Protein AF-T0NCQ8-F1 (afdb_monomer_lite)

Secondary structure (DSSP, 8-state):
-----HHHHTT--TTEEEEEEETTEEEEEEEEEEEETTTTEEEEEEEEEEEEEETTEEE--SS-EE-

Structure (mmCIF, N/CA/C/O backbone):
data_AF-T0NCQ8-F1
#
_entry.id   AF-T0NCQ8-F1
#
loop_
_atom_site.group_PDB
_atom_site.id
_atom_site.type_symbol
_atom_site.label_atom_id
_atom_site.label_alt_id
_atom_site.label_comp_id
_atom_site.label_asym_id
_atom_site.label_entity_id
_atom_site.label_seq_id
_atom_site.pdbx_PDB_ins_code
_atom_site.Cartn_x
_atom_site.Ca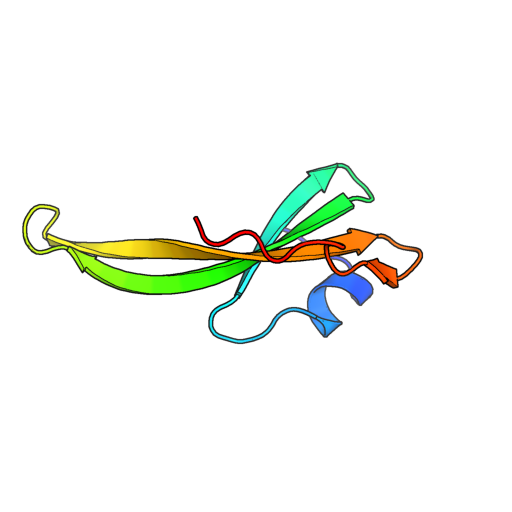rtn_y
_atom_site.Cartn_z
_atom_site.occupancy
_atom_site.B_iso_or_equiv
_atom_site.auth_seq_id
_atom_site.auth_comp_id
_atom_site.auth_asym_id
_atom_site.auth_atom_id
_atom_site.pdbx_PDB_model_num
ATOM 1 N N . MET A 1 1 ? -9.984 12.334 -8.296 1.00 46.22 1 MET A N 1
ATOM 2 C CA . MET A 1 1 ? -9.502 10.935 -8.373 1.00 46.22 1 MET A CA 1
ATOM 3 C C . MET A 1 1 ? -8.010 10.986 -8.640 1.00 46.22 1 MET A C 1
ATOM 5 O O . MET A 1 1 ? -7.619 11.696 -9.554 1.00 46.22 1 MET A O 1
ATOM 9 N N . ALA A 1 2 ? -7.174 10.352 -7.814 1.00 54.94 2 ALA A N 1
ATOM 10 C CA . ALA A 1 2 ? -5.739 10.300 -8.092 1.00 54.94 2 ALA A CA 1
ATOM 11 C C . ALA A 1 2 ? -5.544 9.524 -9.401 1.00 54.94 2 ALA A C 1
ATOM 13 O O . ALA A 1 2 ? -5.867 8.338 -9.459 1.00 54.94 2 ALA A O 1
ATOM 14 N N . ASN A 1 3 ? -5.121 10.224 -10.453 1.00 72.50 3 ASN A N 1
ATOM 15 C CA . ASN A 1 3 ? -4.900 9.647 -11.772 1.00 72.50 3 ASN A CA 1
ATOM 16 C C . ASN A 1 3 ? -3.624 8.803 -11.685 1.00 72.50 3 ASN A C 1
ATOM 18 O O . ASN A 1 3 ? -2.514 9.323 -11.784 1.00 72.50 3 ASN A O 1
ATOM 22 N N . TYR A 1 4 ? -3.780 7.525 -11.347 1.00 77.44 4 TYR A N 1
ATOM 23 C CA . TYR A 1 4 ? -2.661 6.597 -11.348 1.00 77.44 4 TYR A CA 1
ATOM 24 C C . TYR A 1 4 ? -2.304 6.273 -12.802 1.00 77.44 4 TYR A C 1
ATOM 26 O O . TYR A 1 4 ? -3.213 6.028 -13.593 1.00 77.44 4 TYR A O 1
ATOM 34 N N . PRO A 1 5 ? -1.012 6.234 -13.155 1.00 84.44 5 PRO A N 1
ATOM 35 C CA . PRO A 1 5 ? -0.588 5.755 -14.462 1.00 84.44 5 PRO A CA 1
ATOM 36 C C . PRO A 1 5 ? -1.052 4.314 -14.719 1.00 84.44 5 PRO A C 1
ATOM 38 O O . PRO A 1 5 ? -1.132 3.510 -13.785 1.00 84.44 5 PRO A O 1
ATOM 41 N N . ASP A 1 6 ? -1.266 3.946 -15.983 1.00 84.56 6 ASP A N 1
ATOM 42 C CA . ASP A 1 6 ? -1.659 2.585 -16.384 1.00 84.56 6 ASP A CA 1
ATOM 43 C C . ASP A 1 6 ? -0.745 1.498 -15.813 1.00 84.56 6 ASP A C 1
ATOM 45 O O . ASP A 1 6 ? -1.208 0.456 -15.344 1.00 84.56 6 ASP A O 1
ATOM 49 N N . TRP A 1 7 ? 0.565 1.752 -15.790 1.00 85.00 7 TRP A N 1
ATOM 50 C CA . TRP A 1 7 ? 1.539 0.817 -15.233 1.00 85.00 7 TRP A CA 1
ATOM 51 C C . TRP A 1 7 ? 1.333 0.577 -13.734 1.00 85.00 7 TRP A C 1
ATOM 53 O O . TRP A 1 7 ? 1.566 -0.534 -13.279 1.00 85.00 7 TRP A O 1
ATOM 63 N N . VAL A 1 8 ? 0.815 1.549 -12.979 1.00 85.88 8 VAL A N 1
ATOM 64 C CA . VAL A 1 8 ? 0.426 1.372 -11.571 1.00 85.88 8 VAL A CA 1
ATOM 65 C C . VAL A 1 8 ? -0.888 0.601 -11.459 1.00 85.88 8 VAL A C 1
ATOM 67 O O . VAL A 1 8 ? -1.033 -0.284 -10.611 1.00 85.88 8 VAL A O 1
ATOM 70 N N . MET A 1 9 ? -1.853 0.928 -12.319 1.00 85.75 9 MET A N 1
ATOM 71 C CA . MET A 1 9 ? -3.189 0.335 -12.293 1.00 85.75 9 MET A CA 1
ATOM 72 C C . MET A 1 9 ? -3.160 -1.170 -12.594 1.00 85.75 9 MET A C 1
ATOM 74 O O . MET A 1 9 ? -3.921 -1.916 -11.981 1.00 85.75 9 MET A O 1
ATOM 78 N N . LYS A 1 10 ? -2.218 -1.629 -13.431 1.00 86.81 10 LYS A N 1
ATOM 79 C CA . LYS A 1 10 ? -1.972 -3.058 -13.709 1.00 86.81 10 LYS A CA 1
ATOM 80 C C . LYS A 1 10 ? -1.660 -3.889 -12.459 1.00 86.81 10 LYS A C 1
ATOM 82 O O . LYS A 1 10 ? -2.057 -5.050 -12.386 1.00 86.81 10 LYS A O 1
ATOM 87 N N . TYR A 1 11 ? -0.974 -3.314 -11.470 1.00 83.69 11 TYR A N 1
ATOM 88 C CA . TYR A 1 11 ? -0.616 -4.022 -10.233 1.00 83.69 11 TYR A CA 1
ATOM 89 C C . TYR A 1 11 ? -1.663 -3.875 -9.126 1.00 83.69 11 TYR A C 1
ATOM 91 O O . TYR A 1 11 ? -1.639 -4.628 -8.151 1.00 83.69 11 TYR A O 1
ATOM 99 N N . LYS A 1 12 ? -2.603 -2.933 -9.263 1.00 83.38 12 LYS A N 1
ATOM 100 C CA . LYS A 1 12 ? -3.631 -2.675 -8.256 1.00 83.38 12 LYS A CA 1
ATOM 101 C C . LYS A 1 12 ? -4.607 -3.853 -8.178 1.00 83.38 12 LYS A C 1
ATOM 103 O O . LYS A 1 12 ? -5.441 -4.050 -9.057 1.00 83.38 12 LYS A O 1
ATOM 108 N N . LYS A 1 13 ? -4.545 -4.606 -7.078 1.00 84.69 13 LYS A N 1
ATOM 109 C CA . LYS A 1 13 ? -5.452 -5.730 -6.787 1.00 84.69 13 LYS A CA 1
ATOM 110 C C . LYS A 1 13 ? -6.328 -5.443 -5.568 1.00 84.69 13 LYS A C 1
ATOM 112 O O . LYS A 1 13 ? -6.010 -4.596 -4.730 1.00 84.69 13 LYS A O 1
ATOM 117 N N . LYS A 1 14 ? -7.450 -6.157 -5.444 1.00 84.31 14 LYS A N 1
ATOM 118 C CA . LYS A 1 14 ? -8.303 -6.094 -4.246 1.00 84.31 14 LYS A CA 1
ATOM 119 C C . LYS A 1 14 ? -7.479 -6.478 -3.006 1.00 84.31 14 LYS A C 1
ATOM 121 O O . LYS A 1 14 ? -6.744 -7.456 -3.046 1.00 84.31 14 LYS A O 1
ATOM 126 N N . GLY A 1 15 ? -7.601 -5.704 -1.924 1.00 86.94 15 GLY A N 1
ATOM 127 C CA . GLY A 1 15 ? -6.799 -5.902 -0.706 1.00 86.94 15 GLY A CA 1
ATOM 128 C C . GLY A 1 15 ? -5.366 -5.366 -0.804 1.00 86.94 15 GLY A C 1
ATOM 129 O O . GLY A 1 15 ? -4.506 -5.753 -0.019 1.00 86.94 15 GLY A O 1
ATOM 130 N N . THR A 1 16 ? -5.092 -4.485 -1.772 1.00 90.75 16 THR A N 1
ATOM 131 C CA . THR A 1 16 ? -3.829 -3.745 -1.842 1.00 90.75 16 THR A CA 1
ATOM 132 C C . THR A 1 16 ? -4.079 -2.244 -1.796 1.00 90.75 16 THR A C 1
ATOM 134 O O . THR A 1 16 ? -5.071 -1.740 -2.330 1.00 90.75 16 THR A O 1
ATOM 137 N N . LEU A 1 17 ? -3.176 -1.529 -1.138 1.00 90.25 17 LEU A N 1
ATOM 138 C CA . LEU A 1 17 ? -3.138 -0.080 -1.086 1.00 90.25 17 LEU A CA 1
ATOM 139 C C . LEU A 1 17 ? -1.917 0.392 -1.859 1.00 90.25 17 LEU A C 1
ATOM 141 O O . LEU A 1 17 ? -0.784 0.070 -1.507 1.00 90.25 17 LEU A O 1
ATOM 145 N N . VAL A 1 18 ? -2.164 1.192 -2.890 1.00 89.62 18 VAL A N 1
ATOM 146 C CA . VAL A 1 18 ? -1.113 1.859 -3.649 1.00 89.62 18 VAL A CA 1
ATOM 147 C C . VAL A 1 18 ? -0.986 3.293 -3.154 1.00 89.62 18 VAL A C 1
ATOM 149 O O . VAL A 1 18 ? -1.884 4.119 -3.340 1.00 89.62 18 VAL A O 1
ATOM 152 N N . GLN A 1 19 ? 0.146 3.600 -2.537 1.00 88.50 19 GLN A N 1
ATOM 153 C CA . GLN A 1 19 ? 0.460 4.921 -2.018 1.00 88.50 19 GLN A CA 1
ATOM 154 C C . GLN A 1 19 ? 1.538 5.580 -2.880 1.00 88.50 19 GLN A C 1
ATOM 156 O O . GLN A 1 19 ? 2.648 5.065 -2.998 1.00 88.50 19 GLN A O 1
ATOM 161 N N . ARG A 1 20 ? 1.231 6.743 -3.463 1.00 89.50 20 ARG A N 1
ATOM 162 C CA . ARG A 1 20 ? 2.222 7.546 -4.190 1.00 89.50 20 ARG A CA 1
ATOM 163 C C . ARG A 1 20 ? 3.239 8.108 -3.197 1.00 89.50 20 ARG A C 1
ATOM 165 O O . ARG A 1 20 ? 2.853 8.785 -2.246 1.00 89.50 20 ARG A O 1
ATOM 172 N N . LYS A 1 21 ? 4.522 7.806 -3.401 1.00 87.94 21 LYS A N 1
ATOM 173 C CA . LYS A 1 21 ? 5.632 8.346 -2.600 1.00 87.94 21 LYS A CA 1
ATOM 174 C C . LYS A 1 21 ? 6.387 9.449 -3.331 1.00 87.94 21 LYS A C 1
ATOM 176 O O . LYS A 1 21 ? 6.807 10.402 -2.685 1.00 87.94 21 LYS A O 1
ATOM 181 N N . ARG A 1 22 ? 6.569 9.318 -4.646 1.00 83.88 22 ARG A N 1
ATOM 182 C CA . ARG A 1 22 ? 7.141 10.342 -5.539 1.00 83.88 22 ARG A CA 1
ATOM 183 C C . ARG A 1 22 ? 6.371 10.348 -6.857 1.00 83.88 22 ARG A C 1
ATOM 185 O O . ARG A 1 22 ? 5.415 9.590 -7.001 1.00 83.88 22 ARG A O 1
ATOM 192 N N . ASP A 1 23 ? 6.769 11.200 -7.794 1.00 81.75 23 ASP A N 1
ATOM 193 C CA . ASP A 1 23 ? 6.177 11.235 -9.134 1.00 81.75 23 ASP A CA 1
ATOM 194 C C . ASP A 1 23 ? 6.239 9.856 -9.815 1.00 81.75 23 ASP A C 1
ATOM 196 O O . ASP A 1 23 ? 5.205 9.280 -10.156 1.00 81.75 23 ASP A O 1
ATOM 200 N N . ASP A 1 24 ? 7.431 9.258 -9.791 1.00 86.31 24 ASP A N 1
ATOM 201 C CA . ASP A 1 24 ? 7.756 7.969 -10.414 1.00 86.31 24 ASP A CA 1
ATOM 202 C C . ASP A 1 24 ? 7.822 6.787 -9.436 1.00 86.31 24 ASP A C 1
ATOM 204 O O . ASP A 1 24 ? 8.334 5.720 -9.772 1.00 86.31 24 ASP A O 1
ATOM 208 N N . LEU A 1 25 ? 7.379 6.957 -8.187 1.00 87.62 25 LEU A N 1
ATOM 209 C CA . LEU A 1 25 ? 7.527 5.925 -7.159 1.00 87.62 25 LEU A CA 1
ATOM 210 C C . LEU A 1 25 ? 6.240 5.730 -6.373 1.00 87.62 25 LEU A C 1
ATOM 212 O O . LEU A 1 25 ? 5.805 6.609 -5.622 1.00 87.62 25 LEU A O 1
ATOM 216 N N . TYR A 1 26 ? 5.693 4.525 -6.468 1.00 90.38 26 TYR A N 1
ATOM 217 C CA . TYR A 1 26 ? 4.502 4.102 -5.746 1.00 90.38 26 TYR A CA 1
ATOM 218 C C . TYR A 1 26 ? 4.846 2.928 -4.851 1.00 90.38 26 TYR A C 1
ATOM 220 O O . TYR A 1 26 ? 5.565 2.026 -5.252 1.00 90.38 26 TYR A O 1
ATOM 228 N N . TYR A 1 27 ? 4.338 2.924 -3.629 1.00 90.38 27 TYR A N 1
ATOM 229 C CA . TYR A 1 27 ? 4.482 1.813 -2.701 1.00 90.38 27 TYR A CA 1
ATOM 230 C C . TYR A 1 27 ? 3.189 1.024 -2.659 1.00 90.38 27 TYR A C 1
ATOM 232 O O . TYR A 1 27 ? 2.107 1.599 -2.539 1.00 90.38 27 TYR A O 1
ATOM 240 N N . MET A 1 28 ? 3.314 -0.291 -2.761 1.00 90.50 28 MET A N 1
ATOM 241 C CA . MET A 1 28 ? 2.206 -1.217 -2.679 1.00 90.50 28 MET A CA 1
ATOM 242 C C . MET A 1 28 ? 2.257 -1.935 -1.340 1.00 90.50 28 MET A C 1
ATOM 244 O O . MET A 1 28 ? 3.264 -2.540 -0.968 1.00 90.50 28 MET A O 1
ATOM 248 N N . TYR A 1 29 ? 1.144 -1.867 -0.628 1.00 90.19 29 TYR A N 1
ATOM 249 C CA . TYR A 1 29 ? 0.946 -2.550 0.636 1.00 90.19 29 TYR A CA 1
ATOM 250 C C . TYR A 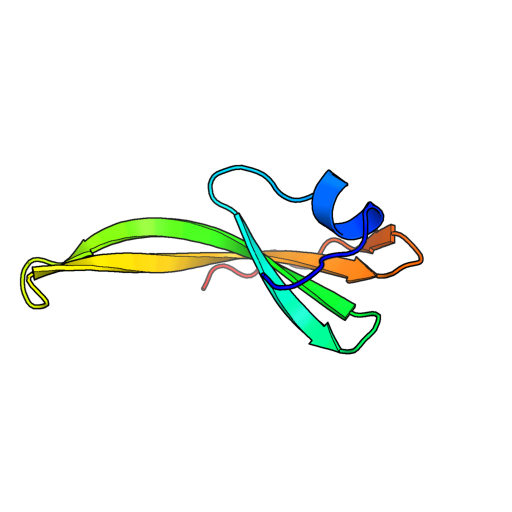1 29 ? -0.221 -3.513 0.520 1.00 90.19 29 TYR A C 1
ATOM 252 O O . TYR A 1 29 ? -1.193 -3.228 -0.180 1.00 90.19 29 TYR A O 1
ATOM 260 N N . ARG A 1 30 ? -0.156 -4.626 1.237 1.00 91.00 30 ARG A N 1
ATOM 261 C CA . ARG A 1 30 ? -1.322 -5.445 1.526 1.00 91.00 30 ARG A CA 1
ATOM 262 C C . ARG A 1 30 ? -2.112 -4.772 2.637 1.00 91.00 30 ARG A C 1
ATOM 264 O O . ARG A 1 30 ? -1.537 -4.354 3.641 1.00 91.00 30 ARG A O 1
ATOM 271 N N . VAL A 1 31 ? -3.410 -4.635 2.415 1.00 92.25 31 VAL A N 1
ATOM 272 C CA . VAL A 1 31 ? -4.327 -4.048 3.383 1.00 92.25 31 VAL A CA 1
ATOM 273 C C . VAL A 1 31 ? -5.578 -4.894 3.503 1.00 92.25 31 VAL A C 1
ATOM 275 O O . VAL A 1 31 ? -6.087 -5.432 2.514 1.00 92.25 31 VAL A O 1
ATOM 278 N N . HIS A 1 32 ? -6.134 -4.931 4.701 1.00 91.19 32 HIS A N 1
ATOM 279 C CA . HIS A 1 32 ? -7.464 -5.461 4.940 1.00 91.19 32 HIS A CA 1
ATOM 280 C C . HIS A 1 32 ? -8.305 -4.440 5.702 1.00 91.19 32 HIS A C 1
ATOM 282 O O . HIS A 1 32 ? -7.799 -3.512 6.333 1.00 91.19 32 HIS A O 1
ATOM 288 N N . SER A 1 33 ? -9.622 -4.569 5.588 1.00 89.88 33 SER A N 1
ATOM 289 C CA . SER A 1 33 ? -10.551 -3.714 6.313 1.00 89.88 33 SER A CA 1
ATOM 290 C C . SER A 1 33 ? -11.131 -4.491 7.481 1.00 89.88 33 SER A C 1
ATOM 292 O O . SER A 1 33 ? -11.705 -5.560 7.278 1.00 89.88 33 SER A O 1
ATOM 294 N N . ILE A 1 34 ? -10.989 -3.947 8.687 1.00 92.69 34 ILE A N 1
ATOM 295 C CA . ILE A 1 34 ? -11.638 -4.471 9.890 1.00 92.69 34 ILE A CA 1
ATOM 296 C C . ILE A 1 34 ? -12.680 -3.480 10.385 1.00 92.69 34 ILE A C 1
ATOM 298 O O . ILE A 1 34 ? -12.491 -2.264 10.315 1.00 92.69 34 ILE A O 1
ATOM 302 N N . TRP A 1 35 ? -13.788 -3.988 10.917 1.00 93.69 35 TRP A N 1
ATOM 303 C CA . TRP A 1 35 ? -14.756 -3.143 11.603 1.00 93.69 35 TRP A CA 1
ATOM 304 C C . TRP A 1 35 ? -14.204 -2.738 12.971 1.00 93.69 35 TRP A C 1
ATOM 306 O O . TRP A 1 35 ? -14.086 -3.570 13.872 1.00 93.69 35 TRP A O 1
ATOM 316 N N . ASN A 1 36 ? -13.872 -1.458 13.142 1.00 92.56 36 ASN A N 1
ATOM 317 C CA . ASN A 1 36 ? -13.469 -0.937 14.439 1.00 92.56 36 ASN A CA 1
ATOM 318 C C . ASN A 1 36 ? -14.731 -0.552 15.228 1.00 92.56 36 ASN A C 1
ATOM 320 O O . ASN A 1 36 ? -15.407 0.426 14.896 1.00 92.56 36 ASN A O 1
ATOM 324 N N . LYS A 1 37 ? -15.041 -1.332 16.272 1.00 93.00 37 LYS A N 1
ATOM 325 C CA . LYS A 1 37 ? -16.217 -1.123 17.133 1.00 93.00 37 LYS A CA 1
ATOM 326 C C . LYS A 1 37 ? -16.142 0.178 17.936 1.00 93.00 37 LYS A C 1
ATOM 328 O O . LYS A 1 37 ? -17.170 0.822 18.113 1.00 93.00 37 LYS A O 1
ATOM 333 N N . GLU A 1 38 ? -14.949 0.587 18.365 1.00 93.50 38 GLU A N 1
ATOM 334 C CA . GLU A 1 38 ? -14.740 1.810 19.154 1.00 93.50 38 GLU A CA 1
ATOM 335 C C . GLU A 1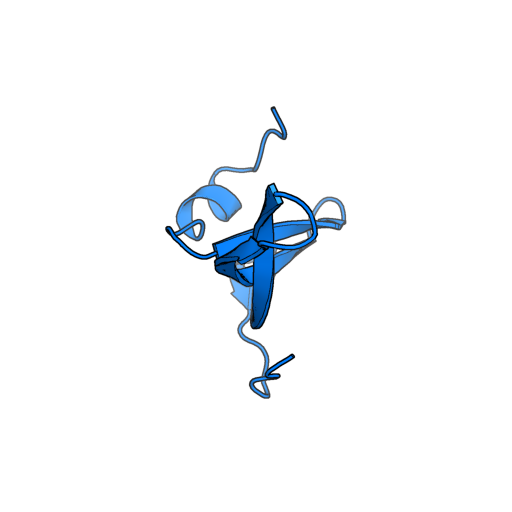 38 ? -14.987 3.060 18.308 1.00 93.50 38 GLU A C 1
ATOM 337 O O . GLU A 1 38 ? -15.735 3.956 18.689 1.00 93.50 38 GLU A O 1
ATOM 342 N N . LYS A 1 39 ? -14.416 3.086 17.101 1.00 90.62 39 LYS A N 1
ATOM 343 C CA . LYS A 1 39 ? -14.575 4.189 16.144 1.00 90.62 39 LYS A CA 1
ATOM 344 C C . LYS A 1 39 ? -15.867 4.092 15.326 1.00 90.62 39 LYS A C 1
ATOM 346 O O . LYS A 1 39 ? -16.107 4.963 14.493 1.00 90.62 39 LYS A O 1
ATOM 351 N N . LYS A 1 40 ? -16.654 3.022 15.519 1.00 93.56 40 LYS A N 1
ATOM 352 C CA . LYS A 1 40 ? -17.888 2.683 14.781 1.00 93.56 40 LYS A CA 1
ATOM 353 C C . LYS A 1 40 ? -17.749 2.829 13.260 1.00 93.56 40 LYS A C 1
ATOM 355 O O . LYS A 1 40 ? -18.653 3.319 12.587 1.00 93.56 40 LYS A O 1
ATOM 360 N N . ARG A 1 41 ? -16.596 2.439 12.713 1.00 91.81 41 ARG A N 1
ATOM 361 C CA . ARG A 1 41 ? -16.308 2.544 11.276 1.00 91.81 41 ARG A CA 1
ATOM 362 C C . ARG A 1 41 ? -15.338 1.468 10.815 1.00 91.81 41 ARG A C 1
ATOM 364 O O . ARG A 1 41 ? -14.543 0.952 11.601 1.00 91.81 41 ARG A O 1
ATOM 371 N N . ALA A 1 42 ? -15.353 1.190 9.516 1.00 91.38 42 ALA A N 1
ATOM 372 C CA . ALA A 1 42 ? -14.325 0.383 8.879 1.00 91.38 42 ALA A CA 1
ATOM 373 C C . ALA A 1 42 ? -12.959 1.084 9.001 1.00 91.38 42 ALA A C 1
ATOM 375 O O . ALA A 1 42 ? -12.807 2.248 8.621 1.00 91.38 42 ALA A O 1
ATOM 376 N N . GLN A 1 43 ? -11.969 0.386 9.551 1.00 92.25 43 GLN A N 1
ATOM 377 C CA . GLN A 1 43 ? -10.583 0.833 9.615 1.00 92.25 43 GLN A CA 1
ATOM 378 C C . GLN A 1 43 ? -9.762 0.009 8.625 1.00 92.25 43 GLN A C 1
ATOM 380 O O . GLN A 1 43 ? -9.842 -1.219 8.605 1.00 92.25 43 GLN A O 1
ATOM 385 N N . LEU A 1 44 ? -8.991 0.697 7.785 1.00 90.75 44 LEU A N 1
ATOM 386 C CA . LEU A 1 44 ? -8.016 0.060 6.912 1.00 90.75 44 LEU A CA 1
ATOM 387 C C . LEU A 1 44 ? -6.759 -0.247 7.730 1.00 90.75 44 LEU A C 1
ATOM 389 O O . LEU A 1 44 ? -6.201 0.659 8.351 1.00 90.75 44 LEU A O 1
ATOM 393 N N . ILE A 1 45 ? -6.346 -1.507 7.737 1.00 90.75 45 ILE A N 1
ATOM 394 C CA . ILE A 1 45 ? -5.127 -1.984 8.389 1.00 90.75 45 ILE A CA 1
ATOM 395 C C . ILE A 1 45 ? -4.120 -2.346 7.307 1.00 90.75 45 ILE A C 1
ATOM 397 O O . ILE A 1 45 ? -4.491 -2.925 6.288 1.00 90.75 45 ILE A O 1
ATOM 401 N N . THR A 1 46 ? -2.865 -1.971 7.529 1.00 90.56 46 THR A N 1
ATOM 402 C CA . THR A 1 46 ? -1.740 -2.263 6.640 1.00 90.56 46 THR A CA 1
ATOM 403 C C . THR A 1 46 ? -0.973 -3.451 7.195 1.00 90.56 46 THR A C 1
ATOM 405 O O . THR A 1 46 ? -0.420 -3.333 8.280 1.00 90.56 46 THR A O 1
ATOM 408 N N . ASP A 1 47 ? -0.946 -4.565 6.463 1.00 87.31 47 ASP A N 1
ATOM 409 C CA . ASP A 1 47 ? -0.322 -5.820 6.912 1.00 87.31 47 ASP A CA 1
ATOM 410 C C . ASP A 1 47 ? 1.122 -5.967 6.437 1.00 87.31 47 ASP A C 1
ATOM 412 O O . ASP A 1 47 ? 2.026 -6.269 7.203 1.00 87.31 47 ASP A O 1
ATOM 416 N N . GLU A 1 48 ? 1.345 -5.823 5.130 1.00 89.06 48 GLU A N 1
ATOM 417 C CA . GLU A 1 48 ? 2.598 -6.240 4.501 1.00 89.06 48 GLU A CA 1
ATOM 418 C C . GLU A 1 48 ? 3.025 -5.227 3.450 1.00 89.06 48 GLU A C 1
ATOM 420 O O . GLU A 1 48 ? 2.213 -4.738 2.660 1.00 89.06 48 GLU A O 1
ATOM 425 N N . PHE A 1 49 ? 4.320 -4.928 3.404 1.00 89.06 49 PHE A N 1
ATOM 426 C CA . PHE A 1 49 ? 4.888 -4.202 2.279 1.00 89.06 49 PHE A CA 1
ATOM 427 C C . PHE A 1 49 ? 5.147 -5.164 1.115 1.00 89.06 49 PHE A C 1
ATOM 429 O O . PHE A 1 49 ? 6.031 -6.014 1.198 1.00 89.06 49 PHE A O 1
ATOM 436 N N . LEU A 1 50 ? 4.381 -5.013 0.032 1.00 87.31 50 LEU A N 1
ATOM 437 C CA . LEU A 1 50 ? 4.478 -5.864 -1.157 1.00 87.31 50 LEU A CA 1
ATOM 438 C C . LEU A 1 50 ? 5.583 -5.409 -2.106 1.00 87.31 50 LEU A C 1
ATOM 440 O O . LEU A 1 50 ? 6.135 -6.235 -2.821 1.00 87.31 50 LEU A O 1
ATOM 444 N N . GLY A 1 51 ? 5.903 -4.113 -2.130 1.00 88.75 51 GLY A N 1
ATOM 445 C CA . GLY A 1 51 ? 6.989 -3.582 -2.949 1.00 88.75 51 GLY A CA 1
ATOM 446 C C . GLY A 1 51 ? 6.752 -2.180 -3.463 1.00 88.75 51 GLY A C 1
ATOM 447 O O . GLY A 1 51 ? 5.847 -1.466 -3.024 1.00 88.75 51 GLY A O 1
ATOM 448 N N . LYS A 1 52 ? 7.602 -1.775 -4.401 1.00 90.12 52 LYS A N 1
ATOM 449 C CA . LYS A 1 52 ? 7.537 -0.468 -5.050 1.00 90.12 52 LYS A CA 1
ATOM 450 C C . LYS A 1 52 ? 7.276 -0.633 -6.543 1.00 90.12 52 LYS A C 1
ATOM 452 O O . LYS A 1 52 ? 7.857 -1.498 -7.183 1.00 90.12 52 LYS A O 1
ATOM 457 N N . ILE A 1 53 ? 6.404 0.198 -7.087 1.00 89.75 53 ILE A N 1
ATOM 458 C CA . ILE A 1 53 ? 6.112 0.298 -8.509 1.00 89.75 53 ILE A CA 1
ATOM 459 C C . ILE A 1 53 ? 6.816 1.561 -9.009 1.00 89.75 53 ILE A C 1
ATOM 461 O O . ILE A 1 53 ? 6.550 2.662 -8.515 1.00 89.75 53 ILE A O 1
ATOM 465 N N . THR A 1 54 ? 7.724 1.382 -9.956 1.00 88.81 54 THR A N 1
ATOM 466 C CA . THR A 1 54 ? 8.418 2.430 -10.709 1.00 88.81 54 THR A CA 1
ATOM 467 C C . THR A 1 54 ? 7.983 2.372 -12.177 1.00 88.81 54 THR A C 1
ATOM 469 O O . THR A 1 54 ? 7.438 1.351 -12.60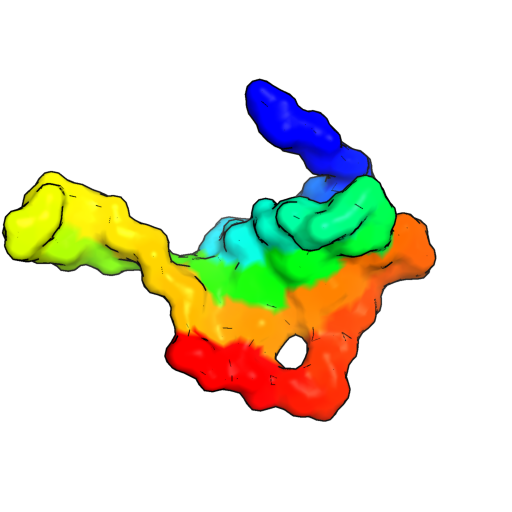0 1.00 88.81 54 THR A O 1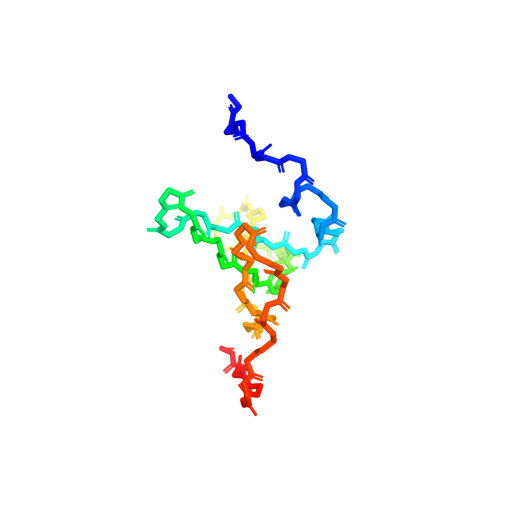
ATOM 472 N N . PRO A 1 55 ? 8.220 3.422 -12.983 1.00 84.94 55 PRO A N 1
ATOM 473 C CA . PRO A 1 55 ? 7.959 3.376 -14.425 1.00 84.94 55 PRO A CA 1
ATOM 474 C C . PRO A 1 55 ? 8.726 2.248 -15.130 1.00 84.94 55 PRO A C 1
ATOM 476 O O . PRO A 1 55 ? 8.252 1.720 -16.128 1.00 84.94 55 PRO A O 1
ATOM 479 N N . ASP A 1 56 ? 9.871 1.846 -14.573 1.00 85.50 56 ASP A N 1
ATOM 480 C CA . ASP A 1 56 ? 10.680 0.715 -15.038 1.00 85.50 56 ASP A CA 1
ATOM 481 C C . ASP A 1 56 ? 10.024 -0.654 -14.759 1.00 85.50 56 ASP A C 1
ATOM 483 O O . ASP A 1 56 ? 10.209 -1.611 -15.505 1.00 85.50 56 ASP A O 1
ATOM 487 N N . GLY A 1 57 ? 9.202 -0.759 -13.706 1.00 84.50 57 GLY A N 1
ATOM 488 C CA . GLY A 1 57 ? 8.522 -2.002 -13.354 1.00 84.50 57 GLY A CA 1
ATOM 489 C C . GLY A 1 57 ? 8.139 -2.120 -11.880 1.00 84.50 57 GLY A C 1
ATOM 490 O O . GLY A 1 57 ? 8.195 -1.171 -11.099 1.00 84.50 57 GLY A O 1
ATOM 491 N N . PHE A 1 58 ? 7.728 -3.322 -11.477 1.00 86.44 58 PHE A N 1
ATOM 492 C CA . PHE A 1 58 ? 7.460 -3.639 -10.077 1.00 86.44 58 PHE A CA 1
ATOM 493 C C . PHE A 1 58 ? 8.699 -4.256 -9.428 1.00 86.44 58 PHE A C 1
ATOM 495 O O . PHE A 1 58 ? 9.174 -5.305 -9.851 1.00 86.44 58 PHE A O 1
ATOM 502 N N . THR A 1 59 ? 9.224 -3.604 -8.393 1.00 86.94 59 THR A N 1
ATOM 503 C CA . THR A 1 59 ? 10.330 -4.115 -7.582 1.00 86.94 59 THR A CA 1
ATOM 504 C C . THR A 1 59 ? 9.795 -4.653 -6.259 1.00 86.94 59 THR A C 1
ATOM 506 O O . THR A 1 59 ? 9.375 -3.887 -5.381 1.00 86.94 59 THR A O 1
ATOM 509 N N . GLU A 1 60 ? 9.864 -5.969 -6.097 1.00 82.69 60 GLU A N 1
ATOM 510 C CA . GLU A 1 60 ? 9.588 -6.638 -4.828 1.00 82.69 60 GLU A CA 1
ATOM 511 C C . GLU A 1 60 ? 10.663 -6.298 -3.780 1.00 82.69 60 GLU A C 1
ATOM 513 O O . GLU A 1 60 ? 11.841 -6.107 -4.109 1.00 82.69 60 GLU A O 1
ATOM 518 N N . PRO A 1 61 ? 10.293 -6.181 -2.495 1.00 81.06 61 PRO A N 1
ATOM 519 C CA . PRO A 1 61 ? 11.251 -5.941 -1.441 1.00 81.06 61 PRO A CA 1
ATOM 520 C C . PRO A 1 61 ? 12.076 -7.207 -1.231 1.00 81.06 61 PRO A C 1
ATOM 522 O O . PRO A 1 61 ? 11.550 -8.310 -1.117 1.00 81.06 61 PRO A O 1
ATOM 525 N N . ARG A 1 62 ? 13.392 -7.033 -1.112 1.00 72.44 62 ARG A N 1
ATOM 526 C CA . ARG A 1 62 ? 14.337 -8.139 -0.897 1.00 72.44 62 ARG A CA 1
ATOM 527 C C . ARG A 1 62 ? 14.074 -8.914 0.403 1.00 72.44 62 ARG A C 1
ATOM 529 O O . ARG A 1 62 ? 14.451 -10.072 0.512 1.00 72.44 62 ARG A O 1
ATOM 536 N N . ALA A 1 63 ? 13.430 -8.270 1.375 1.00 73.00 63 ALA A N 1
ATOM 537 C CA . ALA A 1 63 ? 12.956 -8.878 2.608 1.00 73.00 63 ALA A CA 1
ATOM 538 C C . ALA A 1 63 ? 11.479 -8.524 2.802 1.00 73.00 63 ALA A C 1
ATOM 540 O O . ALA A 1 63 ? 11.113 -7.345 2.769 1.00 73.00 63 ALA A O 1
ATOM 541 N N . LYS A 1 64 ? 10.636 -9.539 3.020 1.00 72.62 64 LYS A N 1
ATOM 542 C CA . LYS A 1 64 ? 9.231 -9.331 3.380 1.00 72.62 64 LYS A CA 1
ATOM 543 C C . LYS A 1 64 ? 9.176 -8.662 4.744 1.00 72.62 64 LYS A C 1
ATOM 545 O O . LYS A 1 64 ? 9.723 -9.179 5.715 1.00 72.62 64 LYS A O 1
ATOM 550 N N . ARG A 1 65 ? 8.536 -7.499 4.804 1.00 68.56 65 ARG A N 1
ATOM 551 C CA . ARG A 1 65 ? 8.354 -6.754 6.046 1.00 68.56 65 ARG A CA 1
ATOM 552 C C . ARG A 1 65 ? 6.876 -6.751 6.390 1.00 68.56 65 ARG A C 1
ATOM 554 O O . ARG A 1 65 ? 6.087 -6.064 5.741 1.00 68.56 65 ARG A O 1
ATOM 561 N N . ILE A 1 66 ? 6.554 -7.562 7.387 1.00 73.56 66 ILE A N 1
ATOM 562 C CA . ILE A 1 66 ? 5.254 -7.596 8.049 1.00 73.56 66 ILE A CA 1
ATOM 563 C C . ILE A 1 66 ? 5.229 -6.398 9.009 1.00 73.56 66 ILE A C 1
ATOM 565 O O . ILE A 1 66 ? 6.231 -6.149 9.690 1.00 73.56 66 ILE A O 1
ATOM 569 N N . MET A 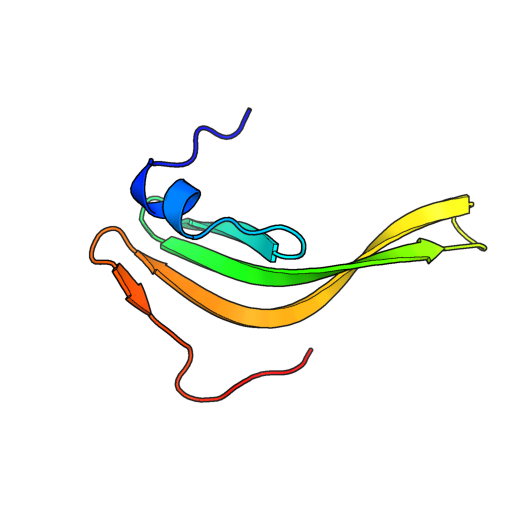1 67 ? 4.159 -5.605 8.961 1.00 69.19 67 MET A N 1
ATOM 570 C CA . MET A 1 67 ? 3.953 -4.404 9.782 1.00 69.19 67 MET A CA 1
ATOM 571 C C . MET A 1 67 ? 3.067 -4.681 10.991 1.00 69.19 67 MET A C 1
ATOM 573 O O . MET A 1 67 ? 2.229 -5.604 10.919 1.00 69.19 67 MET A O 1
#

Sequence (67 aa):
MANYPDWVMKYKKKGTLVQRKRDDLYYMYRVHSIWNKEKKRAQLITDEFLGKITPDGFTEPRAKRIM

Radius of gyration: 13.3 Å; chains: 1; bounding box: 32×21×36 Å

Foldseek 3Di:
DPPDDPQQVVPDDPQWDWDDPDPFKIWIFGWDWDQDPVVRDIDIDTFWGQAMQGPVGTDGDPDIDTD

pLDDT: mean 85.33, std 8.6, range [46.22, 93.69]